Protein AF-A1SS77-F1 (afdb_monomer)

Sequence (77 aa):
MKHFDLGSILIIMITFVLFVAALFFTGFTHDLLLEAGVFLVSVKLIIMAYKNSISNEKIELELKEIKELIVQNKDRI

Mean predicted aligned error: 10.11 Å

Radius of gyration: 21.6 Å; Cα contacts (8 Å, |Δi|>4): 15; chains: 1; bounding box: 49×18×61 Å

Secondary structure (DSSP, 8-state):
---S-HHHHHHHHHHHHHHHHHHHHT-TTSSHHHHHHHHHHHHHHHHHHHHHHHHHHHHHHHHHHHHHHHHHHHTT-

Structure (mmCIF, N/CA/C/O backbone):
data_AF-A1SS77-F1
#
_entry.id   AF-A1SS77-F1
#
loop_
_atom_site.group_PDB
_atom_site.id
_atom_site.type_symbol
_atom_site.label_atom_id
_atom_site.label_alt_id
_atom_site.label_comp_id
_atom_site.label_asym_id
_atom_site.label_entity_id
_atom_site.label_seq_id
_atom_site.pdbx_PDB_ins_code
_atom_site.Cartn_x
_atom_site.Cartn_y
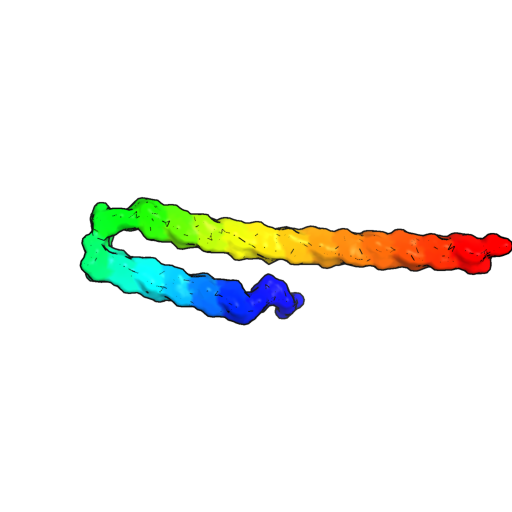_atom_site.Cartn_z
_atom_site.occupancy
_atom_site.B_iso_or_equiv
_atom_site.auth_seq_id
_atom_site.auth_comp_id
_atom_site.auth_asym_id
_atom_site.auth_atom_id
_atom_site.pdbx_PDB_model_num
ATOM 1 N N . MET A 1 1 ? -8.756 -10.774 5.472 1.00 47.34 1 MET A N 1
ATOM 2 C CA . MET A 1 1 ? -8.144 -10.989 4.133 1.00 47.34 1 MET A CA 1
ATOM 3 C C . MET A 1 1 ? -8.912 -10.251 3.022 1.00 47.34 1 MET A C 1
ATOM 5 O O . MET A 1 1 ? -9.168 -10.821 1.972 1.00 47.34 1 MET A O 1
ATOM 9 N N . LYS A 1 2 ? -9.283 -8.976 3.228 1.00 50.25 2 LYS A N 1
ATOM 10 C CA . LYS A 1 2 ? -10.089 -8.182 2.275 1.00 50.25 2 LYS A CA 1
ATOM 11 C C . LYS A 1 2 ? -9.505 -6.775 2.060 1.00 50.25 2 LYS A C 1
ATOM 13 O O . LYS A 1 2 ? -10.238 -5.827 1.835 1.00 50.25 2 LYS A O 1
ATOM 18 N N . HIS A 1 3 ? -8.185 -6.644 2.213 1.00 52.72 3 HIS A N 1
ATOM 19 C CA . HIS A 1 3 ? -7.489 -5.348 2.255 1.00 52.72 3 HIS A CA 1
ATOM 20 C C . HIS A 1 3 ? -6.446 -5.168 1.147 1.00 52.72 3 HIS A C 1
ATOM 22 O O . HIS A 1 3 ? -5.853 -4.102 1.033 1.00 52.72 3 HIS A O 1
ATOM 28 N N . PHE A 1 4 ? -6.245 -6.183 0.304 1.00 56.84 4 PHE A N 1
ATOM 29 C CA . PHE A 1 4 ? -5.692 -5.956 -1.023 1.00 56.84 4 PHE A CA 1
ATOM 30 C C . PHE A 1 4 ? -6.871 -5.692 -1.946 1.00 56.84 4 PHE A C 1
ATOM 32 O O . PHE A 1 4 ? -7.519 -6.623 -2.423 1.00 56.84 4 PHE A O 1
ATOM 39 N N . ASP A 1 5 ? -7.198 -4.413 -2.112 1.00 69.06 5 AS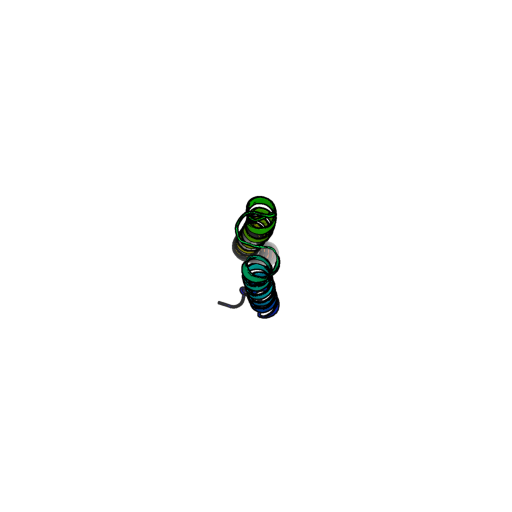P A N 1
ATOM 40 C CA . ASP A 1 5 ? -8.159 -3.996 -3.119 1.00 69.06 5 ASP A CA 1
ATOM 41 C C . ASP A 1 5 ? -7.647 -4.490 -4.480 1.00 69.06 5 ASP A C 1
ATOM 43 O O . ASP A 1 5 ? -6.473 -4.303 -4.825 1.00 69.06 5 ASP A O 1
ATOM 47 N N . LEU A 1 6 ? -8.508 -5.168 -5.238 1.00 72.31 6 LEU A N 1
ATOM 48 C CA . LEU A 1 6 ? -8.202 -5.645 -6.588 1.00 72.31 6 LEU A CA 1
ATOM 49 C C . LEU A 1 6 ? -7.657 -4.502 -7.455 1.00 72.31 6 LEU A C 1
ATOM 51 O O . LEU A 1 6 ? -6.769 -4.731 -8.275 1.00 72.31 6 LEU A O 1
ATOM 55 N N . GLY A 1 7 ? -8.114 -3.2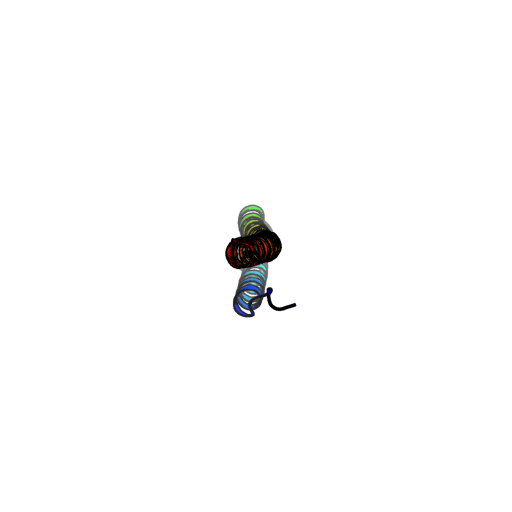68 -7.211 1.00 70.19 7 GLY A N 1
ATOM 56 C CA . GLY A 1 7 ? -7.581 -2.069 -7.850 1.00 70.19 7 GLY A CA 1
ATOM 57 C C . GLY A 1 7 ? -6.107 -1.809 -7.525 1.00 70.19 7 GLY A C 1
ATOM 58 O O . GLY A 1 7 ? -5.333 -1.490 -8.423 1.00 70.19 7 GLY A O 1
ATOM 59 N N . SER A 1 8 ? -5.676 -2.004 -6.275 1.00 68.44 8 SER A N 1
ATOM 60 C CA . SER A 1 8 ? -4.269 -1.837 -5.890 1.00 68.44 8 SER A CA 1
ATOM 61 C C . SER A 1 8 ? -3.372 -2.878 -6.558 1.00 68.44 8 SER A C 1
ATOM 63 O O . SER A 1 8 ? -2.313 -2.524 -7.068 1.00 68.44 8 SER A O 1
ATOM 65 N N . ILE A 1 9 ? -3.807 -4.141 -6.621 1.00 74.25 9 ILE A N 1
ATOM 66 C CA . ILE A 1 9 ? -3.086 -5.203 -7.346 1.00 74.25 9 ILE A CA 1
ATOM 67 C C . ILE A 1 9 ? -2.999 -4.883 -8.837 1.00 74.25 9 ILE A C 1
ATOM 69 O O . ILE A 1 9 ? -1.930 -5.017 -9.432 1.00 74.25 9 ILE A O 1
ATOM 73 N N . LEU A 1 10 ? -4.097 -4.422 -9.435 1.00 80.25 10 LEU A N 1
ATOM 74 C CA . LEU A 1 10 ? -4.139 -4.059 -10.847 1.00 80.25 10 LEU A CA 1
ATOM 75 C C . LEU A 1 10 ? -3.163 -2.918 -11.162 1.00 80.25 10 LEU A C 1
ATOM 77 O O . LEU A 1 10 ? -2.396 -3.017 -12.116 1.00 80.25 10 LEU A O 1
ATOM 81 N N . ILE A 1 11 ? -3.139 -1.872 -10.332 1.00 74.50 11 ILE A N 1
ATOM 82 C CA . ILE A 1 11 ? -2.223 -0.735 -10.487 1.00 74.50 11 ILE A CA 1
ATOM 83 C C . ILE A 1 11 ? -0.768 -1.187 -10.344 1.00 74.50 11 ILE A C 1
ATOM 85 O O . ILE A 1 11 ? 0.062 -0.802 -11.158 1.00 74.50 11 ILE A O 1
ATOM 89 N N . ILE A 1 12 ? -0.451 -2.044 -9.368 1.00 74.88 12 ILE A N 1
ATOM 90 C CA . ILE A 1 12 ? 0.899 -2.612 -9.212 1.00 74.88 12 ILE A CA 1
ATOM 91 C C . ILE A 1 12 ? 1.333 -3.341 -10.476 1.00 74.88 12 ILE A C 1
ATOM 93 O O . ILE A 1 12 ? 2.436 -3.115 -10.967 1.00 74.88 12 ILE A O 1
ATOM 97 N N . MET A 1 13 ? 0.465 -4.207 -10.997 1.00 80.31 13 MET A N 1
ATOM 98 C CA . MET A 1 13 ? 0.771 -5.024 -12.164 1.00 80.31 13 MET A CA 1
ATOM 99 C C . MET A 1 13 ? 0.949 -4.168 -13.417 1.00 80.31 13 MET A C 1
ATOM 101 O O . MET A 1 13 ? 1.912 -4.373 -14.149 1.00 80.31 13 MET A O 1
ATOM 105 N N . ILE A 1 14 ? 0.082 -3.176 -13.643 1.00 79.06 14 ILE A N 1
ATOM 106 C CA . ILE A 1 14 ? 0.209 -2.247 -14.775 1.00 79.06 14 ILE A CA 1
ATOM 107 C C . ILE A 1 14 ? 1.507 -1.442 -14.662 1.00 79.06 14 ILE A C 1
ATOM 109 O O . ILE A 1 14 ? 2.268 -1.379 -15.625 1.00 79.06 14 ILE A O 1
ATOM 113 N N . THR A 1 15 ? 1.801 -0.881 -13.487 1.00 74.25 15 THR A N 1
ATOM 114 C CA . THR A 1 15 ? 3.031 -0.111 -13.252 1.00 74.25 15 THR A CA 1
ATOM 115 C C . THR A 1 15 ? 4.276 -0.975 -13.434 1.00 74.25 15 THR A C 1
ATOM 117 O O . THR A 1 15 ? 5.254 -0.519 -14.017 1.00 74.25 15 THR A O 1
ATOM 120 N N . PHE A 1 16 ? 4.242 -2.238 -13.003 1.00 75.94 16 PHE A N 1
ATOM 121 C CA . PHE A 1 16 ? 5.339 -3.182 -13.206 1.00 75.94 16 PHE A CA 1
ATOM 122 C C . PHE A 1 16 ? 5.542 -3.527 -14.686 1.00 75.94 16 PHE A C 1
ATOM 124 O O . PHE A 1 16 ? 6.670 -3.504 -15.169 1.00 75.94 16 PHE A O 1
ATOM 131 N N . VAL A 1 17 ? 4.465 -3.794 -15.431 1.00 80.25 17 VAL A N 1
ATOM 132 C CA . VAL A 1 17 ? 4.541 -4.076 -16.874 1.00 80.25 17 VAL A CA 1
ATOM 133 C C . VAL A 1 17 ? 5.077 -2.868 -17.642 1.00 80.25 17 VAL A C 1
ATOM 135 O O . VAL A 1 17 ? 5.946 -3.033 -18.495 1.00 80.25 17 VAL A O 1
ATOM 138 N N . LEU A 1 18 ? 4.614 -1.657 -17.321 1.00 72.88 18 LEU A N 1
ATOM 139 C CA . LEU A 1 18 ? 5.113 -0.421 -17.929 1.00 72.88 18 LEU A CA 1
ATOM 140 C C . LEU A 1 18 ? 6.581 -0.154 -17.574 1.00 72.88 18 LEU A C 1
ATOM 142 O O . LEU A 1 18 ? 7.336 0.250 -18.451 1.00 72.88 18 LEU A O 1
ATOM 146 N N . PHE A 1 19 ? 6.999 -0.427 -16.334 1.00 73.38 19 PHE A N 1
ATOM 147 C CA . PHE A 1 19 ? 8.400 -0.340 -15.911 1.00 73.38 19 PHE A CA 1
ATOM 148 C C . PHE A 1 19 ? 9.288 -1.294 -16.714 1.00 73.38 19 PHE A C 1
ATOM 150 O O . PHE A 1 19 ? 10.291 -0.878 -17.284 1.00 73.38 19 PHE A O 1
ATOM 157 N N . VAL A 1 20 ? 8.889 -2.564 -16.823 1.00 75.31 20 VAL A N 1
ATOM 158 C CA . VAL A 1 20 ? 9.621 -3.558 -17.618 1.00 75.31 20 VAL A CA 1
ATOM 159 C C . VAL A 1 20 ? 9.679 -3.133 -19.085 1.00 75.31 20 VAL A C 1
ATOM 161 O O . VAL A 1 20 ? 10.746 -3.195 -19.686 1.00 75.31 20 VAL A O 1
ATOM 164 N N . ALA A 1 21 ? 8.568 -2.658 -19.65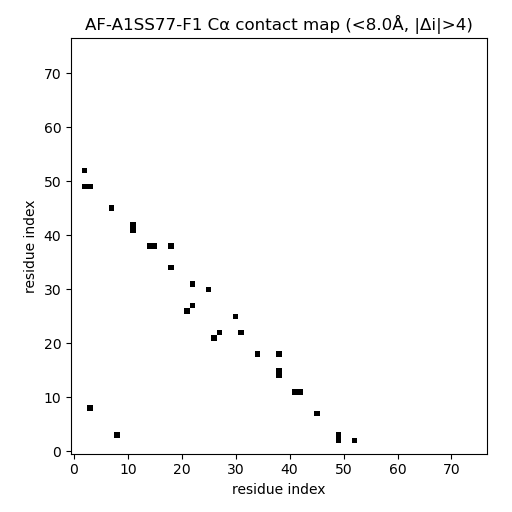6 1.00 74.88 21 ALA A N 1
ATOM 165 C CA . ALA A 1 21 ? 8.542 -2.154 -21.025 1.00 74.88 21 ALA A CA 1
ATOM 166 C C . ALA A 1 21 ? 9.509 -0.973 -21.213 1.00 74.88 21 ALA A C 1
ATOM 168 O O . ALA A 1 21 ? 10.295 -0.993 -22.158 1.00 74.88 21 ALA A O 1
ATOM 169 N N . ALA A 1 22 ? 9.507 0.007 -20.304 1.00 69.25 22 ALA A N 1
ATOM 170 C CA . ALA A 1 22 ? 10.417 1.150 -20.346 1.00 69.25 22 ALA A CA 1
ATOM 171 C C . ALA A 1 22 ? 11.883 0.697 -20.407 1.00 69.25 22 ALA A C 1
ATOM 173 O O . ALA A 1 22 ? 12.573 1.057 -21.355 1.00 69.25 22 ALA A O 1
ATOM 174 N N . LEU A 1 23 ? 12.310 -0.220 -19.528 1.00 69.94 23 LEU A N 1
ATOM 175 C CA . LEU A 1 23 ? 13.682 -0.752 -19.522 1.00 69.94 23 LEU A CA 1
ATOM 176 C C . LEU A 1 23 ? 14.137 -1.334 -20.870 1.00 69.94 23 LEU A C 1
ATOM 178 O O . LEU A 1 23 ? 15.316 -1.237 -21.221 1.00 69.94 23 LEU A O 1
ATOM 182 N N . PHE A 1 24 ? 13.219 -1.948 -21.623 1.00 71.62 24 PHE A N 1
ATOM 183 C CA . PHE A 1 24 ? 13.511 -2.504 -22.946 1.00 71.62 24 PHE A CA 1
ATOM 184 C C . PHE A 1 24 ? 13.474 -1.457 -24.068 1.00 71.62 24 PHE A C 1
ATOM 186 O O . PHE A 1 24 ? 14.209 -1.610 -25.043 1.00 71.62 24 PHE A O 1
ATOM 193 N N . PHE A 1 25 ? 12.651 -0.409 -23.954 1.00 69.94 25 PHE A N 1
ATOM 194 C CA . PHE A 1 25 ? 12.498 0.620 -24.990 1.00 69.94 25 PHE A CA 1
ATOM 195 C C . PHE A 1 25 ? 13.486 1.792 -24.861 1.00 69.94 25 PHE A C 1
ATOM 197 O O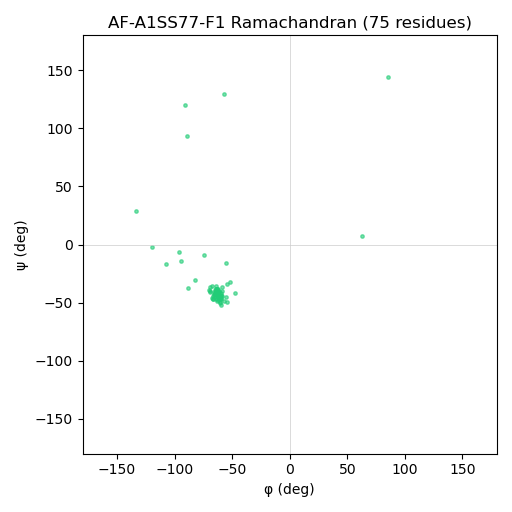 . PHE A 1 25 ? 13.954 2.283 -25.887 1.00 69.94 25 PHE A O 1
ATOM 204 N N . THR A 1 26 ? 13.822 2.245 -23.650 1.00 65.88 26 THR A N 1
ATOM 205 C CA . THR A 1 26 ? 14.744 3.379 -23.410 1.00 65.88 26 THR A CA 1
ATOM 206 C C . THR A 1 26 ? 16.195 2.941 -23.181 1.00 65.88 26 THR A C 1
ATOM 208 O O . THR A 1 26 ? 17.116 3.747 -23.326 1.00 65.88 26 THR A O 1
ATOM 211 N N . GLY A 1 27 ? 16.418 1.647 -22.931 1.00 64.00 27 GLY A N 1
ATOM 212 C CA . GLY A 1 27 ? 17.730 1.052 -22.689 1.00 64.00 27 GLY A CA 1
ATOM 213 C C . GLY A 1 27 ? 18.163 1.157 -21.224 1.00 64.00 27 GLY A C 1
ATOM 214 O O . GLY A 1 27 ? 17.935 2.159 -20.560 1.00 64.00 27 GLY A O 1
ATOM 215 N N . PHE A 1 28 ? 18.851 0.123 -20.728 1.00 61.44 28 PHE A N 1
ATOM 216 C CA . PHE A 1 28 ? 19.141 -0.125 -19.301 1.00 61.44 28 PHE A CA 1
ATOM 217 C C . PHE A 1 28 ? 19.856 1.013 -18.537 1.00 61.44 28 PHE A C 1
ATOM 219 O O . PHE A 1 28 ? 19.926 0.994 -17.312 1.00 61.44 28 PHE A O 1
ATOM 226 N N . THR A 1 29 ? 20.438 1.978 -19.246 1.00 63.19 29 THR A N 1
ATOM 227 C CA . THR A 1 29 ? 21.243 3.073 -18.685 1.00 63.19 29 THR A CA 1
ATOM 228 C C . THR A 1 29 ? 20.564 4.437 -18.711 1.00 63.19 29 THR A C 1
ATOM 230 O O . THR A 1 29 ? 21.030 5.330 -18.005 1.00 63.19 29 THR A O 1
ATOM 233 N N . HIS A 1 30 ? 19.504 4.631 -19.499 1.00 56.47 30 HIS A N 1
ATOM 234 C CA . HIS A 1 30 ? 18.764 5.890 -19.483 1.00 56.47 30 HIS A CA 1
ATOM 235 C C . HIS A 1 30 ? 17.633 5.755 -18.457 1.00 56.47 30 HIS A C 1
ATOM 237 O O . HIS A 1 30 ? 16.841 4.831 -18.540 1.00 56.47 30 HIS A O 1
ATOM 243 N N . ASP A 1 31 ? 17.628 6.614 -17.439 1.00 67.50 31 ASP A N 1
ATOM 244 C CA . ASP A 1 31 ? 16.546 6.772 -16.455 1.00 67.50 31 ASP A CA 1
ATOM 245 C C . ASP A 1 31 ? 16.181 5.582 -15.538 1.00 67.50 31 ASP A C 1
ATOM 247 O O . ASP A 1 31 ? 15.310 5.734 -14.681 1.00 67.50 31 ASP A O 1
ATOM 251 N N . LEU A 1 32 ? 16.951 4.484 -15.544 1.00 71.88 32 LEU A N 1
ATOM 252 C CA . LEU A 1 32 ? 16.770 3.328 -14.641 1.00 71.88 32 LEU A CA 1
ATOM 253 C C . LEU A 1 32 ? 16.578 3.715 -13.161 1.00 71.88 32 LEU A C 1
ATOM 255 O O . LEU 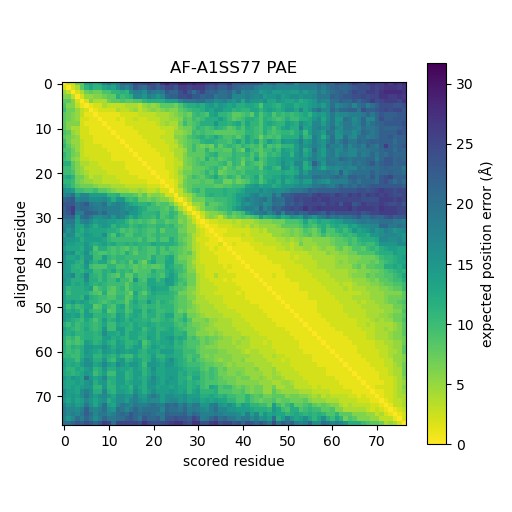A 1 32 ? 15.743 3.140 -12.463 1.00 71.88 32 LEU A O 1
ATOM 259 N N . LEU A 1 33 ? 17.349 4.687 -12.656 1.00 69.50 33 LEU A N 1
ATOM 260 C CA . LEU A 1 33 ? 17.222 5.168 -11.272 1.00 69.50 33 LEU A CA 1
ATOM 261 C C . LEU A 1 33 ? 15.916 5.938 -11.035 1.00 69.50 33 LEU A C 1
ATOM 263 O O . LEU A 1 33 ? 15.326 5.824 -9.959 1.00 69.50 33 LEU A O 1
ATOM 267 N N . LEU A 1 34 ? 15.468 6.711 -12.026 1.00 70.50 34 LEU A N 1
ATOM 268 C CA . LEU A 1 34 ? 14.215 7.461 -11.976 1.00 70.50 34 LEU A CA 1
ATOM 269 C C . LEU A 1 34 ? 13.028 6.491 -11.969 1.00 70.50 34 LEU A C 1
ATOM 271 O O . LEU A 1 34 ? 12.140 6.586 -11.123 1.00 70.50 34 LEU A O 1
ATOM 275 N N . GLU A 1 35 ? 13.060 5.501 -12.852 1.00 72.75 35 GLU A N 1
ATOM 276 C CA . GLU A 1 35 ? 12.014 4.497 -13.022 1.00 72.75 35 GLU A CA 1
ATOM 277 C C . GLU A 1 35 ? 11.952 3.541 -11.817 1.00 72.75 35 GLU A C 1
ATOM 279 O O . GLU A 1 35 ? 10.868 3.267 -11.291 1.00 72.75 35 GLU A O 1
ATOM 284 N N . ALA A 1 36 ? 13.106 3.116 -11.286 1.00 74.56 36 ALA A N 1
ATOM 285 C CA . ALA A 1 36 ? 13.185 2.352 -10.040 1.00 74.56 36 ALA A CA 1
ATOM 286 C C . ALA A 1 36 ? 12.686 3.166 -8.833 1.00 74.56 36 ALA A C 1
ATOM 288 O O . ALA A 1 36 ? 12.036 2.616 -7.942 1.00 74.56 36 ALA A O 1
ATOM 289 N N . GLY A 1 37 ? 12.933 4.480 -8.812 1.00 75.44 37 GLY A N 1
ATOM 290 C CA . GLY A 1 37 ? 12.395 5.396 -7.808 1.00 75.44 37 GLY A CA 1
ATOM 291 C C . GLY A 1 37 ? 10.866 5.445 -7.822 1.00 75.44 37 GLY A C 1
ATOM 292 O O . GLY A 1 37 ? 10.237 5.306 -6.771 1.00 75.44 37 GLY A O 1
ATOM 293 N N . VAL A 1 38 ? 10.252 5.561 -9.004 1.00 75.75 38 VAL A N 1
ATOM 294 C CA . VAL A 1 38 ? 8.785 5.550 -9.168 1.00 75.75 38 VAL A CA 1
ATOM 295 C C . VAL A 1 38 ? 8.183 4.206 -8.736 1.00 75.75 38 VAL A C 1
ATOM 297 O O . VAL A 1 38 ? 7.173 4.173 -8.019 1.00 75.75 38 VAL A O 1
ATOM 300 N N . PHE A 1 39 ? 8.824 3.090 -9.092 1.00 76.19 39 PHE A N 1
ATOM 301 C CA . PHE A 1 39 ? 8.406 1.762 -8.639 1.00 76.19 39 PHE A CA 1
ATOM 302 C C . PHE A 1 39 ? 8.485 1.630 -7.108 1.00 76.19 39 PHE A C 1
ATOM 304 O O . PHE A 1 39 ? 7.531 1.187 -6.465 1.00 76.19 39 PHE A O 1
ATOM 311 N N . LEU A 1 40 ? 9.579 2.087 -6.497 1.00 78.00 40 LEU A N 1
ATOM 312 C CA . LEU A 1 40 ? 9.792 2.008 -5.052 1.00 78.00 40 LEU A CA 1
ATOM 313 C C . LEU A 1 40 ? 8.822 2.904 -4.265 1.00 78.00 40 LEU A C 1
ATOM 315 O O . LEU A 1 40 ? 8.337 2.501 -3.204 1.00 78.00 40 LEU A O 1
ATOM 319 N N . VAL A 1 41 ? 8.472 4.080 -4.797 1.00 80.50 41 VAL A N 1
ATOM 320 C CA . VAL A 1 41 ? 7.402 4.929 -4.245 1.00 80.50 41 VAL A CA 1
ATOM 321 C C . VAL A 1 41 ? 6.061 4.198 -4.289 1.00 80.50 41 VAL A C 1
ATOM 323 O O . VAL A 1 41 ? 5.347 4.198 -3.286 1.00 80.50 41 VAL A O 1
ATOM 326 N N . SER A 1 42 ? 5.747 3.511 -5.389 1.00 77.81 42 SER A N 1
ATOM 327 C CA . SER A 1 42 ? 4.512 2.726 -5.510 1.00 77.81 42 SER A CA 1
ATOM 328 C C . SER A 1 42 ? 4.448 1.637 -4.437 1.00 77.81 42 SER A C 1
ATOM 330 O O . SER A 1 42 ? 3.500 1.610 -3.651 1.00 77.81 42 SER A O 1
ATOM 332 N N . VAL A 1 43 ? 5.497 0.812 -4.316 1.00 80.12 43 VAL A N 1
ATOM 333 C CA . VAL A 1 43 ? 5.616 -0.232 -3.277 1.00 80.12 43 VAL A CA 1
ATOM 334 C C . VAL A 1 43 ? 5.452 0.355 -1.872 1.00 80.12 43 VAL A C 1
ATOM 336 O O . VAL A 1 43 ? 4.697 -0.184 -1.059 1.00 80.12 43 VAL A O 1
ATOM 339 N N . LYS A 1 44 ? 6.096 1.492 -1.582 1.00 81.31 44 LYS A N 1
ATOM 340 C CA . LYS A 1 44 ? 5.975 2.185 -0.292 1.00 81.31 44 LYS A CA 1
ATOM 341 C C . LYS A 1 44 ? 4.533 2.600 0.003 1.00 81.31 44 LYS A C 1
ATOM 343 O O . LYS A 1 44 ? 4.074 2.397 1.127 1.00 81.31 44 LYS A O 1
ATOM 348 N N . LEU A 1 45 ? 3.825 3.160 -0.977 1.00 81.38 45 LEU A N 1
ATOM 349 C CA . LEU A 1 45 ? 2.431 3.584 -0.823 1.00 81.38 45 LEU A CA 1
ATOM 350 C C . LEU A 1 45 ? 1.502 2.397 -0.546 1.00 81.38 45 LEU A C 1
ATOM 352 O O . LEU A 1 45 ? 0.628 2.498 0.311 1.00 81.38 45 LEU A O 1
ATOM 356 N N . ILE A 1 46 ? 1.738 1.252 -1.186 1.00 80.94 46 ILE A N 1
ATOM 357 C CA . ILE A 1 46 ? 0.959 0.024 -0.957 1.00 80.94 46 ILE A CA 1
ATOM 358 C C . ILE A 1 46 ? 1.187 -0.515 0.455 1.00 80.94 46 ILE A C 1
ATOM 360 O O . ILE 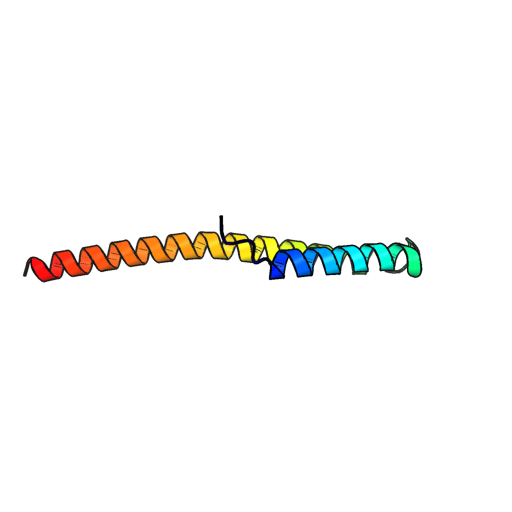A 1 46 ? 0.230 -0.818 1.167 1.00 80.94 46 ILE A O 1
ATOM 364 N N . ILE A 1 47 ? 2.447 -0.588 0.895 1.00 81.69 47 ILE A N 1
ATOM 365 C CA . ILE A 1 47 ? 2.784 -1.020 2.259 1.00 81.69 47 ILE A CA 1
ATOM 366 C C . ILE A 1 47 ? 2.173 -0.061 3.289 1.00 81.69 47 ILE A C 1
ATOM 368 O O . ILE A 1 47 ? 1.671 -0.503 4.324 1.00 81.69 47 ILE A O 1
ATOM 372 N N . MET A 1 48 ? 2.194 1.245 3.015 1.00 83.25 48 MET A N 1
ATOM 373 C CA . MET A 1 48 ? 1.586 2.258 3.875 1.00 83.25 48 MET A CA 1
ATOM 374 C C . MET A 1 48 ? 0.068 2.083 3.968 1.00 83.25 48 MET A C 1
ATOM 376 O O . MET A 1 48 ? -0.464 2.074 5.075 1.00 83.25 48 MET A O 1
ATOM 380 N N . ALA A 1 49 ? -0.618 1.887 2.840 1.00 81.19 49 ALA A N 1
ATOM 381 C CA . ALA A 1 49 ? -2.058 1.645 2.806 1.00 81.19 49 ALA A CA 1
ATOM 382 C C . ALA A 1 49 ? -2.442 0.380 3.591 1.00 81.19 49 ALA A C 1
ATOM 384 O O . ALA A 1 49 ? -3.369 0.417 4.401 1.00 81.19 49 ALA A O 1
ATOM 385 N N . TYR A 1 50 ? -1.679 -0.708 3.435 1.00 81.00 50 TYR A N 1
ATOM 386 C CA . TYR A 1 50 ? -1.875 -1.936 4.206 1.00 81.00 50 TYR A CA 1
ATOM 387 C C . TYR A 1 50 ? -1.714 -1.703 5.714 1.00 81.00 50 TYR A C 1
ATOM 389 O O . TYR A 1 50 ? -2.592 -2.058 6.498 1.00 81.00 50 TYR A O 1
ATOM 397 N N . LYS A 1 51 ? -0.617 -1.060 6.133 1.00 82.38 51 LYS A N 1
ATOM 398 C CA . LYS A 1 51 ? -0.387 -0.732 7.548 1.00 82.38 51 LYS A CA 1
ATOM 399 C C . LYS A 1 51 ? -1.501 0.143 8.121 1.00 82.38 51 LYS A C 1
ATOM 401 O O . LYS A 1 51 ? -1.930 -0.087 9.248 1.00 82.38 51 LYS A O 1
ATOM 406 N N . ASN A 1 52 ? -1.978 1.113 7.344 1.00 85.88 52 ASN A N 1
ATOM 407 C CA . ASN A 1 52 ? -3.064 1.992 7.753 1.00 85.88 52 ASN A CA 1
ATOM 408 C C . ASN A 1 52 ? -4.379 1.223 7.926 1.00 85.88 52 ASN A C 1
ATOM 410 O O . ASN A 1 52 ? -5.083 1.438 8.905 1.00 85.88 52 ASN A O 1
ATOM 414 N N . SER A 1 53 ? -4.676 0.279 7.031 1.00 85.69 53 SER A N 1
ATOM 415 C CA . SER A 1 53 ? -5.847 -0.595 7.145 1.00 85.69 53 SER A CA 1
ATOM 416 C C . SER A 1 53 ? -5.828 -1.424 8.434 1.00 85.69 53 SER A C 1
ATOM 418 O O . SER A 1 53 ? -6.825 -1.431 9.150 1.00 85.69 53 SER A O 1
ATOM 420 N N . ILE A 1 54 ? -4.693 -2.041 8.778 1.00 89.19 54 ILE A N 1
ATOM 421 C CA . ILE A 1 54 ? -4.552 -2.795 10.036 1.00 89.19 54 ILE A CA 1
ATOM 422 C C . ILE A 1 54 ? -4.718 -1.878 11.255 1.00 89.19 54 ILE A C 1
ATOM 424 O O . ILE A 1 54 ? -5.384 -2.240 12.224 1.00 89.19 54 ILE A O 1
ATOM 428 N N . SER A 1 55 ? -4.136 -0.677 11.215 1.00 90.75 55 SER A N 1
ATOM 429 C CA . SER A 1 55 ? -4.299 0.292 12.302 1.00 90.75 55 SER A CA 1
ATOM 430 C C . SER A 1 55 ? -5.752 0.743 12.453 1.00 90.75 55 SER A C 1
ATOM 432 O O . SER A 1 55 ? -6.219 0.912 13.574 1.00 90.75 55 SER A O 1
ATOM 434 N N . ASN A 1 56 ? -6.468 0.925 11.343 1.00 93.56 56 ASN A N 1
ATOM 435 C CA . ASN A 1 56 ? -7.859 1.358 11.355 1.00 93.56 56 ASN A CA 1
ATOM 436 C C . ASN A 1 56 ? -8.793 0.267 11.894 1.00 93.56 56 ASN A C 1
ATOM 438 O O . ASN A 1 56 ? -9.682 0.576 12.676 1.00 93.56 56 ASN A O 1
ATOM 442 N N . GLU A 1 57 ? -8.548 -1.001 11.550 1.00 93.81 57 GLU A N 1
ATOM 443 C CA . GLU A 1 57 ? -9.282 -2.145 12.112 1.00 93.81 57 GLU A CA 1
ATOM 444 C C . GLU A 1 57 ? -9.125 -2.215 13.639 1.00 93.81 57 GLU A C 1
ATOM 446 O O . GLU A 1 57 ? -10.099 -2.416 14.362 1.00 93.81 57 GLU A O 1
ATOM 451 N N . LYS A 1 58 ? -7.912 -1.964 14.149 1.00 94.38 58 LYS A N 1
ATOM 452 C CA . LYS A 1 58 ? -7.666 -1.894 15.594 1.00 94.38 58 LYS A CA 1
ATOM 453 C C . LYS A 1 58 ? -8.431 -0.741 16.255 1.00 94.38 58 LYS A C 1
ATOM 455 O O . LYS A 1 58 ? -9.058 -0.948 17.289 1.00 94.38 58 LYS A O 1
ATOM 460 N N . ILE A 1 59 ? -8.404 0.448 15.651 1.00 95.81 59 ILE A N 1
ATOM 461 C CA . ILE A 1 59 ? -9.133 1.624 16.154 1.00 95.81 59 ILE A CA 1
ATOM 462 C C . ILE A 1 59 ? -10.644 1.365 16.165 1.00 95.81 59 ILE A C 1
ATOM 464 O O . ILE A 1 59 ? -11.323 1.721 17.124 1.00 95.81 59 ILE A O 1
ATOM 468 N N . GLU A 1 60 ? -11.183 0.734 15.122 1.00 96.62 60 GLU A N 1
ATOM 469 C CA . GLU A 1 60 ? -12.607 0.403 15.036 1.00 96.62 60 GLU A CA 1
ATOM 470 C C . GLU A 1 60 ? -13.031 -0.577 16.141 1.00 96.62 60 GLU A C 1
ATOM 472 O O . GLU A 1 60 ? -14.099 -0.419 16.737 1.00 96.62 60 GLU A O 1
ATOM 477 N N . LEU A 1 61 ? -12.168 -1.543 16.468 1.00 95.88 61 LEU A N 1
ATOM 478 C CA . LEU A 1 61 ? -12.396 -2.494 17.553 1.00 95.88 61 LEU A CA 1
ATOM 479 C C . LEU A 1 61 ? -12.383 -1.801 18.924 1.00 95.88 61 LEU A C 1
ATOM 481 O O . LEU A 1 61 ? -13.316 -1.989 19.703 1.00 95.88 61 LEU A 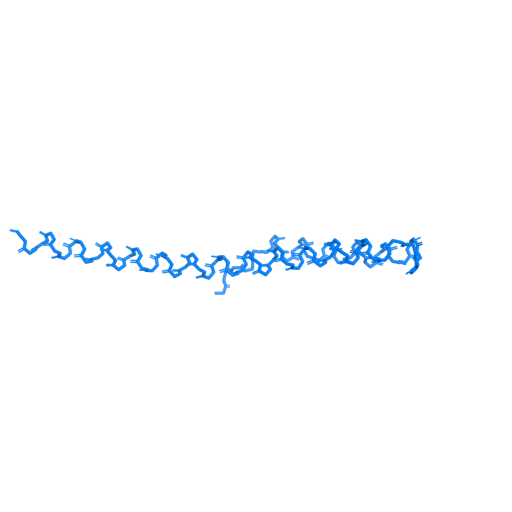O 1
ATOM 485 N N . GLU A 1 62 ? -11.394 -0.943 19.186 1.00 96.06 62 GLU A N 1
ATOM 486 C CA . GLU A 1 62 ? -11.323 -0.147 20.421 1.00 96.06 62 GLU A CA 1
ATOM 487 C C . GLU A 1 62 ? -12.531 0.800 20.562 1.00 96.06 62 GLU A C 1
ATOM 489 O O . GLU A 1 62 ? -13.123 0.912 21.636 1.00 96.06 62 GLU A O 1
ATOM 494 N N . LEU A 1 63 ? -12.972 1.440 19.472 1.00 96.81 63 LEU A N 1
ATOM 495 C CA . LEU A 1 63 ? -14.174 2.282 19.467 1.00 96.81 63 LEU A CA 1
ATOM 496 C C . LEU A 1 63 ? -15.441 1.484 19.781 1.00 96.81 63 LEU A C 1
ATOM 498 O O . LEU A 1 63 ? -16.329 1.983 20.480 1.00 96.81 63 LEU A O 1
ATOM 502 N N . LYS A 1 64 ? -15.544 0.256 19.266 1.00 96.56 64 LYS A N 1
ATOM 503 C CA . LYS A 1 64 ? -16.667 -0.635 19.557 1.00 96.56 64 LYS A CA 1
ATOM 504 C C . LYS A 1 64 ? -16.694 -1.021 21.035 1.00 96.56 64 LYS A C 1
ATOM 506 O O . LYS A 1 64 ? -17.752 -0.924 21.651 1.00 96.56 64 LYS A O 1
ATOM 511 N N . GLU A 1 65 ? -15.545 -1.369 21.605 1.00 95.81 65 GLU A N 1
ATOM 512 C CA . GLU A 1 65 ? -15.413 -1.694 23.028 1.00 95.81 65 GLU A CA 1
ATOM 513 C C . GLU A 1 65 ? -15.818 -0.506 23.916 1.00 95.81 65 GLU A C 1
ATOM 515 O O . GLU A 1 65 ? -16.655 -0.649 24.807 1.00 95.81 65 GLU A O 1
ATOM 520 N N . ILE A 1 66 ? -15.332 0.703 23.612 1.00 96.44 66 ILE A N 1
ATOM 521 C CA . ILE A 1 66 ? -15.723 1.929 24.328 1.00 96.44 66 ILE A CA 1
ATOM 522 C C . ILE A 1 66 ? -17.237 2.158 24.241 1.00 96.44 66 ILE A C 1
ATOM 524 O O . ILE A 1 66 ? -17.879 2.485 25.241 1.00 96.44 66 ILE A O 1
ATOM 528 N N . LYS A 1 67 ? -17.831 1.975 23.058 1.00 95.56 67 LYS A N 1
ATOM 529 C CA . LYS A 1 67 ? -19.274 2.147 22.860 1.00 95.56 67 LYS A CA 1
ATOM 530 C C . LYS A 1 67 ? -20.085 1.152 23.693 1.00 95.56 67 LYS A C 1
ATOM 532 O O . LYS A 1 67 ? -21.087 1.547 24.285 1.00 95.56 67 LYS A O 1
ATOM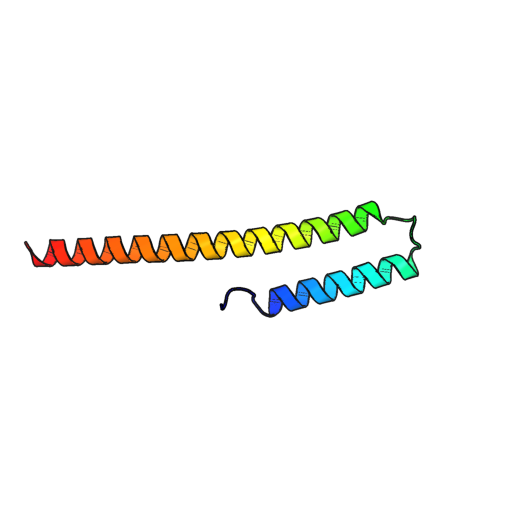 537 N N . GLU A 1 68 ? -19.659 -0.105 23.762 1.00 95.38 68 GLU A N 1
ATOM 538 C CA . GLU A 1 68 ? -20.307 -1.142 24.575 1.00 95.38 68 GLU A CA 1
ATOM 539 C C . GLU A 1 68 ? -20.218 -0.829 26.076 1.00 95.38 68 GLU A C 1
ATOM 541 O O . GLU A 1 68 ? -21.220 -0.945 26.787 1.00 95.38 68 GLU A O 1
ATOM 546 N N . LEU A 1 69 ? -19.066 -0.344 26.549 1.00 94.62 69 LEU A N 1
ATOM 547 C CA . LEU A 1 69 ? -18.875 0.072 27.942 1.00 94.62 69 LEU A CA 1
ATOM 548 C C . LEU A 1 69 ? -19.768 1.262 28.323 1.00 94.62 69 LEU A C 1
ATOM 550 O O . LEU A 1 69 ? -20.342 1.278 29.413 1.00 94.62 69 LEU A O 1
ATOM 554 N N . ILE A 1 70 ? -19.927 2.242 27.427 1.00 95.31 70 ILE A N 1
ATOM 555 C CA . ILE A 1 70 ? -20.824 3.388 27.642 1.00 95.31 70 ILE A CA 1
ATOM 556 C C . ILE A 1 70 ? -22.285 2.928 27.736 1.00 95.31 70 ILE A C 1
ATOM 558 O O . ILE A 1 70 ? -23.013 3.396 28.611 1.00 95.31 70 ILE A O 1
ATOM 562 N N . VAL A 1 71 ? -22.717 2.005 26.868 1.00 94.38 71 VAL A N 1
ATOM 563 C CA . VAL A 1 71 ? -24.084 1.455 26.902 1.00 94.38 71 VAL A CA 1
ATOM 564 C C . VAL A 1 71 ? -24.329 0.696 28.209 1.00 94.38 71 VAL A C 1
ATOM 566 O O . VAL A 1 71 ? -25.288 1.008 28.908 1.00 94.38 71 VAL A O 1
ATOM 569 N N . GLN A 1 72 ? -23.421 -0.200 28.611 1.00 90.31 72 GLN A N 1
ATOM 570 C CA . GLN A 1 72 ? -23.533 -0.910 29.893 1.00 90.31 72 GLN A CA 1
ATOM 571 C C . GLN A 1 72 ? -23.574 0.028 31.103 1.00 90.31 72 GLN A C 1
ATOM 573 O O . GLN A 1 72 ? -24.251 -0.267 32.086 1.00 90.31 72 GLN A O 1
ATOM 578 N N . ASN A 1 73 ? -22.825 1.133 31.075 1.00 89.62 73 ASN A N 1
ATOM 579 C CA . ASN A 1 73 ? -22.842 2.101 32.166 1.00 89.62 73 ASN A CA 1
ATOM 580 C C . ASN A 1 73 ? -24.178 2.852 32.229 1.00 89.62 73 ASN A C 1
ATOM 582 O O . ASN A 1 73 ? -24.714 3.039 33.316 1.00 89.62 73 ASN A O 1
ATOM 586 N N . LYS A 1 74 ? -24.745 3.213 31.072 1.00 86.62 74 LYS A N 1
ATOM 587 C CA . LYS A 1 74 ? -26.057 3.860 30.983 1.00 86.62 74 LYS A CA 1
ATOM 588 C C . LYS A 1 74 ? -27.188 2.973 31.509 1.00 86.62 74 LYS A C 1
ATOM 590 O O . LYS A 1 74 ? -28.072 3.492 32.170 1.00 86.62 74 LYS A O 1
ATOM 595 N N . ASP A 1 75 ? -27.142 1.665 31.260 1.00 79.88 75 ASP A N 1
ATOM 596 C CA . ASP A 1 75 ? -28.162 0.715 31.737 1.00 79.88 75 ASP A CA 1
ATOM 597 C C . ASP A 1 75 ? -28.056 0.408 33.249 1.00 79.88 75 ASP A C 1
ATOM 599 O O . ASP A 1 75 ? -28.921 -0.259 33.817 1.00 79.88 75 ASP A O 1
ATOM 603 N N . ARG A 1 76 ? -26.985 0.869 33.911 1.00 69.94 76 ARG A N 1
ATOM 604 C CA . ARG A 1 76 ? -26.736 0.699 35.353 1.00 69.94 76 ARG A CA 1
ATOM 605 C C . ARG A 1 76 ? -27.168 1.894 36.215 1.00 69.94 76 ARG A C 1
ATOM 607 O O . ARG A 1 76 ? -27.062 1.786 37.438 1.00 69.94 76 ARG A O 1
ATOM 614 N N . ILE A 1 77 ? -27.597 3.003 35.607 1.00 62.03 77 ILE A N 1
ATOM 615 C CA . ILE A 1 77 ? -28.053 4.243 36.268 1.00 62.03 77 ILE A CA 1
ATOM 616 C C . ILE A 1 77 ? -29.572 4.340 36.134 1.00 62.03 77 ILE A C 1
ATOM 618 O O . ILE A 1 77 ? -30.218 4.683 37.148 1.00 62.03 77 ILE A O 1
#

Solvent-accessible surface area (backbone atoms only — not comparable to full-atom values): 4418 Å² total; per-residue (Å²): 143,83,72,78,48,68,65,58,56,50,51,52,51,52,53,49,52,52,51,55,48,45,45,71,73,65,36,80,81,57,59,47,71,60,55,50,46,54,52,50,52,50,53,50,51,52,54,48,53,48,53,50,51,58,52,48,55,51,50,52,50,53,52,49,50,52,51,53,53,53,51,57,54,60,78,72,111

Organism: Psychromonas ingrahamii (strain DSM 17664 / CCUG 51855 / 37) (NCBI:txid357804)

pLDDT: mean 78.57, std 12.03, range [47.34, 96.81]

Foldseek 3Di:
DCQCDPVLVVVLVVLVVVLVVCCVPVHVPPCVVVSVVVNVVSVVVSVVSVVVVVVVVVVVVVVVVVVVVVVVVVVVD